Protein 9QA5 (pdb70)

Secondary structure (DSSP, 8-state):
-B-TT--HHHHHHHHHHH--TTEEEEEE-SSSTTSEEEEEEETTEEEEEEEEE-SS-EESSSS--BSSHHHHHHHHHH-TTS-BBTTS-B----EE---/-----B--

B-factor: mean 36.2, std 10.75, range [17.27, 81.49]

GO terms:
  GO:0005515 protein binding (F, IPI)
  GO:0060090 molecular adaptor activity (F, IDA)
  GO:0004726 non-membrane spanning protein tyrosine phosphatase activity (F, IDA)
  GO:0005925 focal adhesion (C, IDA)
  GO:0042130 negative regulation of T cell proliferation (P, IDA)
  GO:0019221 cytokine-mediated signaling pathway (P, IDA)
  GO:0032480 negative regulation of type I interferon production (P, IDA)
  GO:1902564 negative regulation of neutrophil activation (P, IDA)
  GO:0005737 cytoplasm (C, IC)
  GO:0004725 protein tyrosine phosphatase activity (F, IDA)
  GO:0004725 protein tyrosine phosphatase activity (F, IMP)
  GO:0042311 vasodilation (P, IMP)
  GO:0051897 positive regulation of phosphatidylinositol 3-kinase/protein kinase B signal transduction (P, IMP)
  GO:1902533 positive regulation of intracellular signal transduction (P, IMP)
  GO:0071260 cellular response to mechanical stimulus (P, IMP)
  GO:0050839 cell adhesion molecule binding (F, IPI)
  GO:0045296 cadherin binding (F, IPI)
  GO:1990782 protein tyrosine kinase binding (F, IPI)
  GO:0005634 nucleus (C, IDA)
  GO:0005737 cytoplasm (C, IDA)

Radius of gyration: 12.55 Å; Cα contacts (8 Å, |Δi|>4): 219; chains: 2; bounding box: 30×30×29 Å

Sequence (107 aa):
WFHPNITGVEAENLLLTRRGVDGSFLARPSKSNPGDFTLSVRRNGAVTHIKIQNTGDYYDLYGGEKFATLAELVQYYMEHHGQLKEKNGDVIELKYPLNCQVELDLDL

Solvent-accessible surface area: 5883 Å² total

InterPro domains:
  IPR000242 Tyrosine-specific protein phosphatase, PTPase domain [PF00102] (273-519)
  IPR000242 Tyrosine-specific protein phosphatase, PTPase domain [PR00700] (303-310)
  IPR000242 Tyrosine-specific protein phosphatase, PTPase domain [PR00700] (327-347)
  IPR000242 Tyrosine-specific protein phosphatase, PTPase domain [PR00700] (413-430)
  IPR000242 Tyrosine-specific protein phosphatase, PTPase domain [PR00700] (454-472)
  IPR000242 Tyrosine-specific protein phosphatase, PTPase domain [PR00700] (488-503)
  IPR000242 Tyrosine-specific protein phosphatase, PTPase domain [PR00700] (504-514)
  IPR000242 Tyrosine-specific protein phosphatase, PTPase domain [PS50055] (247-521)
  IPR000242 Tyrosine-specific protein phosphatase, PTPase domain [SM00194] (246-523)
  IPR000387 Tyrosine-specific protein phosphatases domain [PS50056] (436-512)
  IPR000980 SH2 domain [PF00017] (6-81)
  IPR000980 SH2 domain [PF00017] (112-197)
  IPR000980 SH2 domain [PS50001] (6-102)
  IPR000980 SH2 domain [PS50001] (112-216)
  IPR000980 SH2 domain [SM00252] (4-87)
  IPR000980 SH2 domain [SM00252] (110-203)
  IPR003595 Protein-tyrosine phosphatase, catalytic [SM00404] (414-520)
  IPR012152 Protein-tyrosine phosphatase, non-receptor type-6, -11 [PIRSF000929] (1-593)
  IPR016130 Protein-tyrosine phosphatase, active site [PS00383] (457-467)
  IPR029021 Protein-tyrosine phosphatase-like [G3DSA:3.90.190.10] (218-525)

Structure (mmCIF, N/CA/C/O backbone):
data_9QA5
#
_entry.id   9QA5
#
_cell.length_a   60.780
_cell.length_b   60.780
_cell.length_c   69.847
_cell.angle_alpha   90.000
_cell.angle_beta   90.000
_cell.angle_gamma   90.000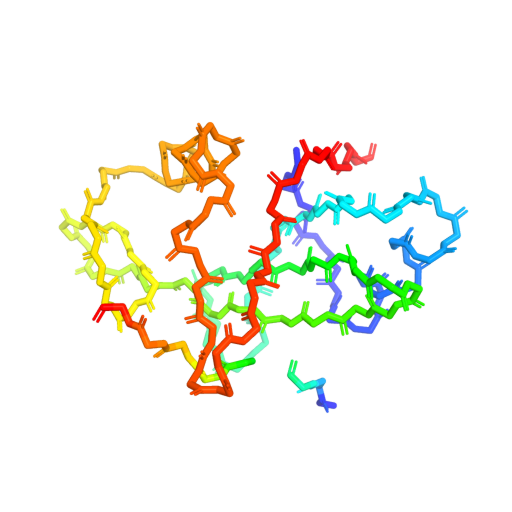
#
_symmetry.space_group_name_H-M   'P 43 21 2'
#
loop_
_entity.id
_entity.type
_entity.pdbx_description
1 polymer 'Isoform 3 of Tyrosine-protein phosphatase non-receptor type 11'
2 polymer 'GRB2-associated-binding protein 1'
3 water water
#
loop_
_atom_site.group_PDB
_atom_site.id
_atom_site.type_symbol
_atom_site.label_atom_id
_atom_site.label_alt_id
_atom_site.label_comp_id
_atom_site.label_asym_id
_atom_site.label_entity_id
_atom_site.label_seq_id
_atom_site.pdbx_PDB_ins_code
_atom_site.Cartn_x
_atom_site.Cartn_y
_atom_site.Cartn_z
_atom_site.occupancy
_atom_site.B_iso_or_equiv
_atom_site.auth_seq_id
_atom_site.auth_comp_id
_atom_site.auth_asym_id
_atom_site.auth_atom_id
_atom_site.pdbx_PDB_model_num
ATOM 1 N N . TRP A 1 6 ? -7.48400 27.04688 -7.42517 1.000 32.09924 6 TRP A N 1
ATOM 2 C CA . TRP A 1 6 ? -8.16644 26.42051 -6.29023 1.000 27.97911 6 TRP A CA 1
ATOM 3 C C . TRP A 1 6 ? -7.32148 25.36323 -5.56178 1.000 29.93920 6 TRP A C 1
ATOM 4 O O . TRP A 1 6 ? -7.75128 24.81700 -4.53542 1.000 25.07482 6 TRP A O 1
ATOM 15 N N . PHE A 1 7 ? -6.12712 25.05271 -6.06831 1.000 26.55190 7 PHE A N 1
ATOM 16 C CA . PHE A 1 7 ? -5.27740 24.07508 -5.40149 1.000 29.98935 7 PHE A CA 1
ATOM 17 C C . PHE A 1 7 ? -4.30490 24.78296 -4.46243 1.000 27.68045 7 PHE A C 1
ATOM 18 O O . PHE A 1 7 ? -3.58409 25.68562 -4.87927 1.000 30.75998 7 PHE A O 1
ATOM 26 N N . HIS A 1 8 ? -4.29251 24.37174 -3.19529 1.000 27.40527 8 HIS A N 1
ATOM 27 C CA . HIS A 1 8 ? -3.44527 24.96271 -2.15974 1.000 27.96217 8 HIS A CA 1
ATOM 28 C C . HIS A 1 8 ? -2.44056 23.91072 -1.70305 1.000 30.86501 8 HIS A C 1
ATOM 29 O O . HIS A 1 8 ? -2.74423 23.09854 -0.81818 1.000 32.69603 8 HIS A O 1
ATOM 36 N N . PRO A 1 9 ? -1.22677 23.89508 -2.25861 1.000 33.03980 9 PRO A N 1
ATOM 37 C CA . PRO A 1 9 ? -0.35165 22.72877 -2.05252 1.000 33.54483 9 PRO A CA 1
ATOM 38 C C . PRO A 1 9 ? 0.15437 22.55469 -0.63262 1.000 41.25780 9 PRO A C 1
ATOM 39 O O . PRO A 1 9 ? 0.58920 21.44806 -0.29222 1.000 41.99801 9 PRO A O 1
ATOM 43 N N . ASN A 1 10 ? 0.12351 23.57817 0.21636 1.000 41.00368 10 ASN A N 1
ATOM 44 C CA . ASN A 1 10 ? 0.91806 23.48989 1.43920 1.000 43.44397 10 ASN A CA 1
ATOM 45 C C . ASN A 1 10 ? 0.09717 23.72292 2.69908 1.000 35.53541 10 ASN A C 1
ATOM 46 O O . ASN A 1 10 ? 0.60057 24.28282 3.67190 1.000 43.95283 10 ASN A O 1
ATOM 51 N N . ILE A 1 11 ? -1.16131 23.27691 2.74151 1.000 39.32953 11 ILE A N 1
ATOM 52 C CA . ILE A 1 11 ? -2.02079 23.57392 3.88279 1.000 32.73647 11 ILE A CA 1
ATOM 53 C C . ILE A 1 11 ? -2.66748 22.30273 4.41213 1.000 35.50723 11 ILE A C 1
ATOM 54 O O . ILE A 1 11 ? -2.86709 21.32306 3.68566 1.000 34.71687 11 ILE A O 1
ATOM 59 N N . THR A 1 12 ? -3.03852 22.34717 5.68872 1.000 31.24163 12 THR A N 1
ATOM 60 C CA . THR A 1 12 ? -3.68326 21.23263 6.36298 1.000 33.16800 12 THR A CA 1
ATOM 61 C C . THR A 1 12 ? -5.19900 21.41163 6.32477 1.000 36.61645 12 THR A C 1
ATOM 62 O O . THR A 1 12 ? -5.71657 22.43951 5.87372 1.000 31.48921 12 THR A O 1
ATOM 66 N N . GLY A 1 13 ? -5.92296 20.41189 6.84184 1.000 30.28825 13 GLY A N 1
ATOM 67 C CA . GLY A 1 13 ? -7.37300 20.50846 6.86923 1.000 32.54318 13 GLY A CA 1
ATOM 68 C C . GLY A 1 13 ? -7.86075 21.66812 7.71798 1.000 38.96334 13 GLY A C 1
ATOM 69 O O . GLY A 1 13 ? -8.79802 22.38257 7.34151 1.000 28.31764 13 GLY A O 1
ATOM 70 N N . VAL A 1 14 ? -7.21934 21.88389 8.86650 1.000 30.86860 14 VAL A N 1
ATOM 71 C CA . VAL A 1 14 ? -7.65753 22.95299 9.75143 1.000 29.88940 14 VAL A CA 1
ATOM 72 C C . VAL A 1 14 ? -7.32291 24.30277 9.14494 1.000 32.19125 14 VAL A C 1
ATOM 73 O O . VAL A 1 14 ? -8.14912 25.22022 9.16251 1.000 33.64365 14 VAL A O 1
ATOM 77 N N . GLU A 1 15 ? -6.11867 24.44132 8.57722 1.000 32.22363 15 GLU A N 1
ATOM 78 C CA . GLU A 1 15 ? -5.77197 25.67482 7.87713 1.000 32.59702 15 GLU A CA 1
ATOM 79 C C . GLU 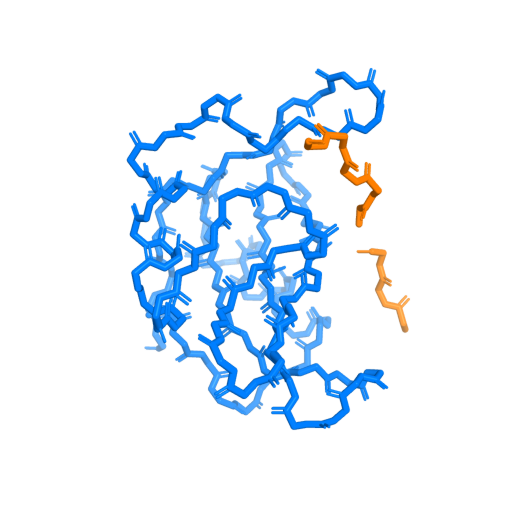A 1 15 ? -6.73844 25.94591 6.73591 1.000 33.73725 15 GLU A C 1
ATOM 80 O O . GLU A 1 15 ? -7.12020 27.09873 6.48918 1.000 34.17212 15 GLU A O 1
ATOM 86 N N . ALA A 1 16 ? -7.12424 24.89796 6.01086 1.000 26.97585 16 ALA A N 1
ATOM 87 C CA . ALA A 1 16 ? -8.12974 25.05877 4.97093 1.000 27.87405 16 ALA A CA 1
ATOM 88 C C . ALA A 1 16 ? -9.42780 25.60054 5.55065 1.000 29.67743 16 ALA A C 1
ATOM 89 O O . ALA A 1 16 ? -10.05512 26.49125 4.96808 1.000 24.49662 16 ALA A O 1
ATOM 91 N N . GLU A 1 17 ? -9.84215 25.08496 6.70771 1.000 28.07076 17 GLU A N 1
ATOM 92 C CA . GLU A 1 17 ? -11.06887 25.56568 7.32396 1.000 28.07313 17 GLU A CA 1
ATOM 93 C C . GLU A 1 17 ? -10.98217 27.05627 7.60525 1.000 26.51534 17 GLU A C 1
ATOM 94 O O . GLU A 1 17 ? -11.87111 27.82577 7.22823 1.000 28.65075 17 GLU A O 1
ATOM 100 N N . ASN A 1 18 ? -9.89568 27.48527 8.23662 1.000 27.29638 18 ASN A N 1
ATOM 101 C CA . ASN A 1 18 ? -9.78692 28.87979 8.63633 1.000 28.25500 18 ASN A CA 1
ATOM 102 C C . ASN A 1 18 ? -9.65416 29.78998 7.42673 1.000 29.51206 18 ASN A C 1
ATOM 103 O O . ASN A 1 18 ? -10.19710 30.90684 7.41293 1.000 28.19300 18 ASN A O 1
ATOM 108 N N . LEU A 1 19 ? -8.95527 29.31712 6.39451 1.000 23.70551 19 LEU A N 1
ATOM 109 C CA . LEU A 1 19 ? -8.89571 30.04090 5.13297 1.000 28.37278 19 LEU A CA 1
ATOM 110 C C . LEU A 1 19 ? -10.29002 30.24016 4.54887 1.000 27.67417 19 LEU A C 1
ATOM 111 O O . LEU A 1 19 ? -10.65115 31.34112 4.12724 1.000 24.84657 19 LEU A O 1
ATOM 116 N N . LEU A 1 20 ? -11.08381 29.17786 4.49771 1.000 26.45147 20 LEU A N 1
ATOM 117 C CA . LEU A 1 20 ? -12.41393 29.31498 3.92565 1.000 23.33762 20 LEU A CA 1
ATOM 118 C C . LEU A 1 20 ? -13.31278 30.18909 4.78875 1.000 28.02740 20 LEU A C 1
ATOM 119 O O . LEU A 1 20 ? -14.21081 30.85728 4.26620 1.000 25.51191 20 LEU A O 1
ATOM 124 N N . LEU A 1 21 ? -13.09765 30.19461 6.10409 1.000 27.16356 21 LEU A N 1
ATOM 125 C CA . LEU A 1 21 ? -13.98941 30.93578 6.99595 1.000 29.31941 21 LEU A CA 1
ATOM 126 C C . LEU A 1 21 ? -13.65236 32.41492 7.07571 1.000 24.06819 21 LEU A C 1
ATOM 127 O O . LEU A 1 21 ? -14.51341 33.20893 7.45282 1.000 24.37648 21 LEU A O 1
ATOM 132 N N . THR A 1 22 ? -12.42431 32.80346 6.74246 1.000 26.08066 22 THR A N 1
ATOM 133 C CA . THR A 1 22 ? -12.01892 34.19318 6.82922 1.000 26.47966 22 THR A CA 1
ATOM 134 C C . THR A 1 22 ? -11.79484 34.84891 5.48299 1.000 26.66523 22 THR A C 1
ATOM 135 O O . THR A 1 22 ? -11.71142 36.07295 5.42804 1.000 25.67173 22 THR A O 1
ATOM 139 N N . ARG A 1 23 ? -11.65821 34.07983 4.41043 1.000 25.53853 23 ARG A N 1
ATOM 140 C CA A ARG A 1 23 ? -11.46128 34.65042 3.08915 0.500 27.46601 23 ARG A CA 1
ATOM 141 C CA B ARG A 1 23 ? -11.47045 34.66101 3.09460 0.500 27.97163 23 ARG A CA 1
ATOM 142 C C . ARG A 1 23 ? -12.46763 34.14492 2.07387 1.000 30.88961 23 ARG A C 1
ATOM 143 O O . ARG A 1 23 ? -12.45577 34.61556 0.94017 1.000 24.36635 23 ARG A O 1
ATOM 158 N N . GLY A 1 24 ? -13.33821 33.21019 2.44911 1.000 28.73795 24 GLY A N 1
ATOM 159 C CA . GLY A 1 24 ? -14.33525 32.68340 1.55381 1.000 23.60557 24 GLY A CA 1
ATOM 160 C C . GLY A 1 24 ? -15.74361 33.06746 1.96544 1.000 28.39169 24 GLY A C 1
ATOM 161 O O . GLY A 1 24 ? -15.98265 33.81035 2.91788 1.000 24.89645 24 GLY A O 1
ATOM 162 N N . VAL A 1 25 ? -16.68788 32.54291 1.19155 1.000 26.89176 25 VAL A N 1
ATOM 163 C CA . VAL A 1 25 ? -18.10859 32.68407 1.43919 1.000 24.22008 25 VAL A CA 1
ATOM 164 C C . VAL A 1 25 ? -18.73217 31.29359 1.40882 1.000 28.83925 25 VAL A C 1
ATOM 165 O O . VAL A 1 25 ? -18.06531 30.29932 1.12425 1.000 21.35324 25 VAL A O 1
ATOM 169 N N . ASP A 1 26 ? -20.02768 31.22691 1.69921 1.000 22.12150 26 ASP A N 1
ATOM 170 C CA . ASP A 1 26 ? -20.70788 29.95063 1.58096 1.000 24.81683 26 ASP A CA 1
ATOM 171 C C . ASP A 1 26 ? -20.69831 29.51877 0.12361 1.000 25.47340 26 ASP A C 1
ATOM 172 O O . ASP A 1 26 ? -21.08097 30.28356 -0.76158 1.000 24.28038 26 ASP A O 1
ATOM 177 N N . GLY A 1 27 ? -20.23141 28.29582 -0.12493 1.000 27.56545 27 GLY A N 1
ATOM 178 C CA . GLY A 1 27 ? -20.03650 27.80752 -1.47038 1.000 25.00219 27 GLY A CA 1
ATOM 179 C C . GLY A 1 27 ? -18.59743 27.83947 -1.92822 1.000 27.91460 27 GLY A C 1
ATOM 180 O O . GLY A 1 27 ? -18.29338 27.26175 -2.97896 1.000 23.98461 27 GLY A O 1
ATOM 181 N N . SER A 1 28 ? -17.71429 28.50754 -1.17740 1.000 23.34781 28 SER A N 1
ATOM 182 C CA . SER A 1 28 ? -16.27926 28.49505 -1.46837 1.000 25.14807 28 SER A CA 1
ATOM 183 C C . SER A 1 28 ? -15.68367 27.11128 -1.22812 1.000 26.22789 28 SER A C 1
ATOM 184 O O . SER A 1 28 ? -16.08417 26.38679 -0.31025 1.000 21.18085 28 SER A O 1
ATOM 187 N N . PHE A 1 29 ? -14.68866 26.75335 -2.04177 1.000 22.63693 29 PHE A N 1
ATOM 188 C CA . PHE A 1 29 ? -14.01856 25.47874 -1.82329 1.000 26.18171 29 PHE A CA 1
ATOM 189 C C . PHE A 1 29 ? -12.57448 25.60365 -2.26638 1.000 28.14982 29 PHE A C 1
ATOM 190 O O . PHE A 1 29 ? -12.19465 26.54573 -2.97454 1.000 24.97853 29 PHE A O 1
ATOM 198 N N . LEU A 1 30 ? -11.77111 24.64266 -1.82420 1.000 19.32630 30 LEU A N 1
ATOM 199 C CA . LEU A 1 30 ? -10.41099 24.47965 -2.30431 1.000 18.75377 30 LEU A CA 1
ATOM 200 C C . LEU A 1 30 ? -10.09464 22.99236 -2.34492 1.000 28.56646 30 LEU A C 1
ATOM 201 O O . LEU A 1 30 ? -10.82867 22.16783 -1.79294 1.000 20.74561 30 LEU A O 1
ATOM 206 N N . ALA A 1 31 ? -8.97831 22.65957 -2.99803 1.000 25.51433 31 ALA A N 1
ATOM 207 C CA . ALA A 1 31 ? -8.41016 21.32268 -2.96383 1.000 25.23322 31 ALA A CA 1
ATOM 208 C C . ALA A 1 31 ? -7.02533 21.39304 -2.34517 1.000 32.09065 31 ALA A C 1
ATOM 209 O O . ALA A 1 31 ? -6.32229 22.39877 -2.47829 1.000 28.36356 31 ALA A O 1
ATOM 211 N N . ARG A 1 32 ? -6.64551 20.32375 -1.65213 1.000 29.16021 32 ARG A N 1
ATOM 212 C CA . ARG A 1 32 ? -5.39707 20.28636 -0.90771 1.000 32.12930 32 ARG A CA 1
ATOM 213 C C . ARG A 1 32 ? -4.94559 18.83510 -0.80642 1.000 31.67377 32 ARG A C 1
ATOM 214 O O . ARG A 1 32 ? -5.74000 17.91984 -1.05067 1.000 33.60083 32 ARG A O 1
ATOM 222 N N . PRO A 1 33 ? -3.67786 18.58475 -0.47428 1.000 31.03766 33 PRO A N 1
ATOM 223 C CA . PRO A 1 33 ? -3.22971 17.20174 -0.27813 1.000 37.03641 33 PRO A CA 1
ATOM 224 C C . PRO A 1 33 ? -3.81120 16.59387 0.98390 1.000 36.65066 33 PRO A C 1
ATOM 225 O O . PRO A 1 33 ? -4.09438 17.28579 1.96516 1.000 35.91125 33 PRO A O 1
ATOM 229 N N . SER A 1 34 ? -3.97004 15.27127 0.94873 1.000 37.50873 34 SER A N 1
ATOM 230 C CA . SER A 1 34 ? -4.59166 14.53499 2.04288 1.000 36.77021 34 SER A CA 1
ATOM 231 C C . SER A 1 34 ? -3.58188 14.19274 3.13205 1.000 37.10024 34 SER A C 1
ATOM 232 O O . SER A 1 34 ? -2.52072 13.63019 2.85079 1.000 37.96971 34 SER A O 1
ATOM 235 N N . LYS A 1 35 ? -3.93105 14.50528 4.38166 1.000 41.56839 35 LYS A N 1
ATOM 236 C CA . LYS A 1 35 ? -3.12320 14.05683 5.51252 1.000 43.15275 35 LYS A CA 1
ATOM 237 C C . LYS A 1 35 ? -3.18866 12.54307 5.65666 1.000 48.59822 35 LYS A C 1
ATOM 238 O O . LYS A 1 35 ? -2.15357 11.86896 5.71558 1.000 47.82600 35 LYS A O 1
ATOM 244 N N . SER A 1 36 ? -4.40551 11.98891 5.68982 1.000 47.93339 36 SER A N 1
ATOM 245 C CA . SER A 1 36 ? -4.57539 10.55971 5.91313 1.000 40.24377 36 SER A CA 1
ATOM 246 C C . SER A 1 36 ? -4.16908 9.71614 4.70864 1.000 50.00856 36 SER A C 1
ATOM 247 O O . SER A 1 36 ? -3.66396 8.60292 4.88909 1.000 52.66472 36 SER A O 1
ATOM 250 N N . ASN A 1 37 ? -4.40199 10.18583 3.48259 1.000 47.50395 37 ASN A N 1
ATOM 251 C CA . ASN A 1 37 ? -3.91818 9.42263 2.33439 1.000 49.40375 37 ASN A CA 1
ATOM 252 C C . ASN A 1 37 ? -2.81082 10.19337 1.63011 1.000 51.21763 37 ASN A C 1
ATOM 253 O O . ASN A 1 37 ? -3.05261 10.77855 0.56327 1.000 49.42117 37 ASN A O 1
ATOM 258 N N . PRO A 1 38 ? -1.59360 10.21590 2.18282 1.000 52.60935 38 PRO A N 1
ATOM 259 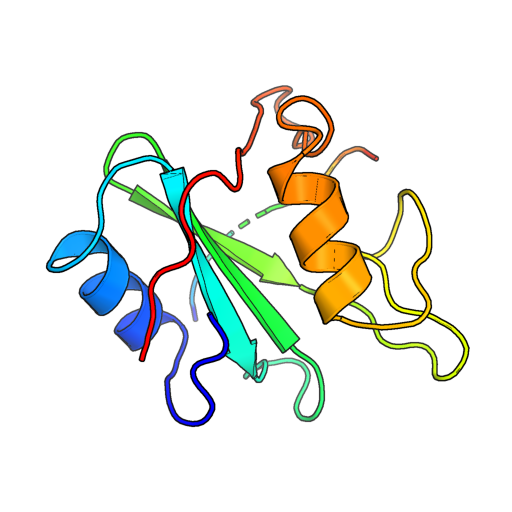C CA . PRO A 1 38 ? -0.53516 11.04556 1.59235 1.000 51.25578 38 PRO A CA 1
ATOM 260 C C . PRO A 1 38 ? -0.34858 10.72001 0.12057 1.000 56.24887 38 PRO A C 1
ATOM 261 O O . PRO A 1 38 ? -0.36582 9.55631 -0.28879 1.000 50.94430 38 PRO A O 1
ATOM 265 N N . GLY A 1 39 ? -0.20519 11.76908 -0.67955 1.000 54.14402 39 GLY A N 1
ATOM 266 C CA . GLY A 1 39 ? -0.11347 11.63650 -2.10397 1.000 46.83215 39 GLY A CA 1
ATOM 267 C C . GLY A 1 39 ? -1.41610 11.87008 -2.82200 1.000 43.90109 39 GLY A C 1
ATOM 268 O O . GLY A 1 39 ? -1.39375 12.19589 -4.01209 1.000 46.61502 39 GLY A O 1
ATOM 269 N N . ASP A 1 40 ? -2.54244 11.72444 -2.12516 1.000 40.95400 40 ASP A N 1
ATOM 270 C CA . ASP A 1 40 ? -3.86233 12.01610 -2.65986 1.000 39.13045 40 ASP A CA 1
ATOM 271 C C . ASP A 1 40 ? -4.32511 13.41064 -2.23580 1.000 36.00125 40 ASP A C 1
ATOM 272 O O . ASP A 1 40 ? -3.64547 14.13013 -1.49749 1.000 38.67296 40 ASP A O 1
ATOM 277 N N . PHE A 1 41 ? -5.52330 13.77282 -2.68837 1.000 33.80442 41 PHE A N 1
ATOM 278 C CA . PHE A 1 41 ? -6.06725 15.11007 -2.52795 1.000 35.41527 41 PHE A CA 1
ATOM 279 C C . PHE A 1 41 ? -7.42581 15.08481 -1.84094 1.000 33.81904 41 PHE A C 1
ATOM 280 O O . PHE A 1 41 ? -8.09957 14.05326 -1.76036 1.000 26.72917 41 PHE A O 1
ATOM 288 N N . THR A 1 42 ? -7.81636 16.25475 -1.33979 1.000 28.54210 42 THR A N 1
ATOM 289 C CA . THR A 1 42 ? -9.04421 16.40621 -0.58285 1.000 29.15511 42 THR A CA 1
ATOM 290 C C . THR A 1 42 ? -9.66148 17.74820 -0.91377 1.000 30.94900 42 THR A C 1
ATOM 291 O O . THR A 1 42 ? -8.94692 18.74381 -1.03792 1.000 26.36306 42 THR A O 1
ATOM 295 N N . LEU A 1 43 ? -10.98497 17.75503 -1.06801 1.000 28.91019 43 LEU A N 1
ATOM 296 C CA . LEU A 1 43 ? -11.76874 18.97177 -1.21397 1.000 31.28258 43 LEU A CA 1
ATOM 297 C C . LEU A 1 43 ? -12.21321 19.46480 0.15574 1.000 32.47600 43 LEU A C 1
ATOM 298 O O . LEU A 1 43 ? -12.74589 18.68864 0.95332 1.000 29.30475 43 LEU A O 1
ATOM 303 N N . SER A 1 44 ? -11.99305 20.74607 0.42888 1.000 28.39007 44 SER A N 1
ATOM 304 C CA . SER A 1 44 ? -12.59469 21.40529 1.57963 1.000 28.49923 44 SER A CA 1
ATOM 305 C C . SER A 1 44 ? -13.62448 22.40572 1.07828 1.000 25.95063 44 SER A C 1
ATOM 306 O O . SER A 1 44 ? -13.31276 23.24719 0.22817 1.000 26.25605 44 SER A O 1
ATOM 309 N N . VAL A 1 45 ? -14.84225 22.30937 1.60026 1.000 24.51262 45 VAL A N 1
ATOM 310 C CA . VAL A 1 45 ? -16.00318 23.01513 1.07150 1.000 24.53956 45 VAL A CA 1
ATOM 311 C C . VAL A 1 45 ? -16.73061 23.71284 2.21337 1.000 30.08501 45 VAL A C 1
ATOM 312 O O . VAL A 1 45 ? -17.05757 23.07848 3.22139 1.000 22.66302 45 VAL A O 1
ATOM 316 N N . ARG A 1 46 ? -17.03360 24.99574 2.03857 1.000 21.77247 46 ARG A N 1
ATOM 317 C CA . ARG A 1 46 ? -17.77289 25.74594 3.04698 1.000 25.67150 46 ARG A CA 1
ATOM 318 C C . ARG A 1 46 ? -19.25613 25.78610 2.70207 1.000 22.98173 46 ARG A C 1
ATOM 319 O O . ARG A 1 46 ? -19.63667 26.14360 1.57833 1.000 25.83751 46 ARG A O 1
ATOM 327 N N . ARG A 1 47 ? -20.09846 25.41380 3.66749 1.000 26.98401 47 ARG A N 1
ATOM 328 C CA . ARG A 1 47 ? -21.53105 25.60621 3.49321 1.000 26.21231 47 ARG A CA 1
ATOM 329 C C . ARG A 1 47 ? -22.17196 25.89500 4.84511 1.000 32.44112 47 ARG A C 1
ATOM 330 O O . ARG A 1 47 ? -21.76932 25.33591 5.87277 1.000 30.00736 47 ARG A O 1
ATOM 338 N N . ASN A 1 48 ? -23.17025 26.77371 4.82376 1.000 33.50765 48 ASN A N 1
ATOM 339 C CA . ASN A 1 48 ? -23.85776 27.24280 6.02655 1.000 34.79563 48 ASN A CA 1
ATOM 340 C C . ASN A 1 48 ? -22.86335 27.59448 7.12351 1.000 34.64451 48 ASN A C 1
ATOM 341 O O . ASN A 1 48 ? -22.97086 27.13804 8.25806 1.000 32.67062 48 ASN A O 1
ATOM 346 N N . GLY A 1 49 ? -21.85315 28.37581 6.75524 1.000 29.47171 49 GLY A N 1
ATOM 347 C CA . GLY A 1 49 ? -20.91290 28.89030 7.72101 1.000 29.80804 49 GLY A CA 1
ATOM 348 C C . GLY A 1 49 ? -19.95981 27.87971 8.29845 1.000 30.19885 49 GLY A C 1
ATOM 349 O O . GLY A 1 49 ? -19.16889 28.23844 9.17825 1.000 27.83770 49 GLY A O 1
ATOM 350 N N . ALA A 1 50 ? -19.98884 26.63504 7.83100 1.000 31.91595 50 ALA A N 1
ATOM 351 C CA . ALA A 1 50 ? -19.08682 25.61133 8.32481 1.000 30.32395 50 ALA A CA 1
ATOM 352 C C . ALA A 1 50 ? -18.37579 24.94417 7.14988 1.000 29.00009 50 ALA A C 1
ATOM 353 O O . ALA A 1 50 ? -18.74868 25.11785 5.98492 1.000 32.43756 50 ALA A O 1
ATOM 355 N N . VAL A 1 51 ? -17.34435 24.16561 7.46487 1.000 26.22307 51 VAL A N 1
ATOM 356 C CA . VAL A 1 51 ? -16.46799 23.56486 6.46389 1.000 29.91680 51 VAL A CA 1
ATOM 357 C C . VAL A 1 51 ? -16.47811 22.04583 6.62960 1.000 32.93326 51 VAL A C 1
ATOM 358 O O . VAL A 1 51 ? -16.27867 21.53680 7.73876 1.000 34.32380 51 VAL A O 1
ATOM 362 N N . THR A 1 52 ? -16.72001 21.32783 5.53095 1.000 33.58439 52 THR A N 1
ATOM 363 C CA . THR A 1 52 ? -16.59213 19.87461 5.46433 1.000 36.59267 52 THR A CA 1
ATOM 364 C C . THR A 1 52 ? -15.47921 19.48554 4.49403 1.000 39.31176 52 THR A C 1
ATOM 365 O O . THR A 1 52 ? -14.93952 20.32403 3.75975 1.000 34.35535 52 THR A O 1
ATOM 369 N N . HIS A 1 53 ? -15.13881 18.19212 4.49038 1.000 31.19599 53 HIS A N 1
ATOM 370 C CA . HIS A 1 53 ? -14.00377 17.71035 3.71326 1.000 29.06846 53 HIS A CA 1
ATOM 371 C C . HIS A 1 53 ? -14.38998 16.43203 2.98767 1.000 31.23103 53 HIS A C 1
ATOM 372 O O . HIS A 1 53 ? -15.22459 15.66560 3.46650 1.000 36.80724 53 HIS A O 1
ATOM 379 N N . ILE A 1 54 ? -13.79403 16.21404 1.81045 1.000 35.01232 54 ILE A N 1
ATOM 380 C CA . ILE A 1 54 ? -14.19426 15.11749 0.92287 1.000 30.01923 54 ILE A CA 1
ATOM 381 C C . ILE A 1 54 ? -12.95514 14.53495 0.25540 1.000 34.79099 54 ILE A C 1
ATOM 382 O O . ILE A 1 54 ? -12.27475 15.23400 -0.50350 1.000 29.58182 54 ILE A O 1
ATOM 387 N N . LYS A 1 55 ? -12.68838 13.24964 0.49794 1.000 26.42032 55 LYS A N 1
ATOM 388 C CA . LYS A 1 55 ? -11.52593 12.58429 -0.07617 1.000 34.39038 55 LYS A CA 1
ATOM 389 C C . LYS A 1 55 ? -11.69502 12.36304 -1.57754 1.000 28.51686 55 LYS A C 1
ATOM 390 O O . LYS A 1 55 ? -12.77195 12.00729 -2.05465 1.000 27.24422 55 LYS A O 1
ATOM 396 N N . ILE A 1 56 ? -10.62072 12.57830 -2.32796 1.000 28.80526 56 ILE A N 1
ATOM 397 C CA . ILE A 1 56 ? -10.60306 12.33342 -3.76377 1.000 25.43449 56 ILE A CA 1
ATOM 398 C C . ILE A 1 56 ? -9.72598 11.11727 -4.00121 1.000 28.82741 56 ILE A C 1
ATOM 399 O O . ILE A 1 56 ? -8.61014 11.04886 -3.47779 1.000 28.45593 56 ILE A O 1
ATOM 404 N N . GLN A 1 57 ? -10.23840 10.15106 -4.75581 1.000 29.22064 57 GLN A N 1
ATOM 405 C CA . GLN A 1 57 ? -9.51390 8.92176 -5.05595 1.000 29.20157 57 GLN A CA 1
ATOM 406 C C . GLN A 1 57 ? -8.79181 9.04747 -6.39113 1.000 30.11795 57 GLN A C 1
ATOM 407 O O . GLN A 1 57 ? -9.38208 9.47364 -7.39015 1.000 28.17285 57 GLN A O 1
ATOM 413 N N . ASN A 1 58 ? -7.52317 8.66051 -6.40012 1.000 28.71241 58 ASN A N 1
ATOM 414 C CA . ASN A 1 58 ? -6.71675 8.58181 -7.61092 1.000 39.39104 58 ASN A CA 1
ATOM 415 C C . ASN A 1 58 ? -6.28953 7.12795 -7.74992 1.000 34.16754 58 ASN A C 1
ATOM 416 O O . ASN A 1 58 ? -5.45343 6.64787 -6.98187 1.000 32.37708 58 ASN A O 1
ATOM 421 N N . THR A 1 59 ? -6.90235 6.42118 -8.69230 1.000 34.49127 59 THR A N 1
ATOM 422 C CA . THR A 1 59 ? -6.57748 5.03032 -8.97074 1.000 36.65505 59 THR A CA 1
ATOM 423 C C . THR A 1 59 ? -5.43022 4.85728 -9.96286 1.000 35.80850 59 THR A C 1
ATOM 424 O O . THR A 1 59 ? -5.05965 3.72022 -10.26109 1.000 31.93364 59 THR A O 1
ATOM 428 N N . GLY A 1 60 ? -4.89593 5.93667 -10.52414 1.000 31.75785 60 GLY A N 1
ATOM 429 C CA . GLY A 1 60 ? -3.96322 5.83403 -11.62552 1.000 36.92855 60 GLY A CA 1
ATOM 430 C C . GLY A 1 60 ? -4.60784 5.77074 -12.99515 1.000 40.09767 60 GLY A C 1
ATOM 431 O O . GLY A 1 60 ? -3.93813 6.06104 -14.00111 1.000 38.63113 60 GLY A O 1
ATOM 432 N N . ASP A 1 61 ? -5.88763 5.40527 -13.06558 1.000 35.33657 61 ASP A N 1
ATOM 433 C CA . ASP A 1 61 ? -6.63757 5.41732 -14.31464 1.000 33.80615 61 ASP A CA 1
ATOM 434 C C . ASP A 1 61 ? -7.71100 6.49839 -14.35962 1.000 39.91969 61 ASP A C 1
ATOM 435 O O . ASP A 1 61 ? -8.28506 6.74491 -15.43414 1.000 34.28118 61 ASP A O 1
ATOM 440 N N . TYR A 1 62 ? -7.99949 7.14252 -13.23209 1.000 31.50507 62 TYR A N 1
ATOM 441 C CA . TYR A 1 62 ? -9.02472 8.17143 -13.18284 1.000 33.28951 62 TYR A CA 1
ATOM 442 C C . TYR A 1 62 ? -9.03933 8.74222 -11.77205 1.000 29.55397 62 TYR A C 1
ATOM 443 O O . TYR A 1 62 ? -8.44440 8.18151 -10.84658 1.000 25.94347 62 TYR A O 1
ATOM 452 N N . TYR A 1 63 ? -9.75232 9.85612 -11.61677 1.000 30.14227 63 TYR A N 1
ATOM 453 C CA . TYR A 1 63 ? -10.05058 10.42203 -10.30690 1.000 32.77134 63 TYR A CA 1
ATOM 454 C C . TYR A 1 63 ? -11.54762 10.31015 -10.04159 1.000 28.15374 63 TYR A C 1
ATOM 455 O O . TYR A 1 63 ? -12.36300 10.42770 -10.95590 1.000 24.07576 63 TYR A O 1
ATOM 464 N N . ASP A 1 64 ? -11.91508 10.09694 -8.78512 1.000 26.91489 64 ASP A N 1
ATOM 465 C CA . ASP A 1 64 ? -13.32754 10.14957 -8.44129 1.000 28.08701 64 ASP A CA 1
ATOM 466 C C . ASP A 1 64 ? -13.44175 10.41436 -6.95125 1.000 29.95741 64 ASP A C 1
ATOM 467 O O . ASP A 1 64 ? -12.44421 10.59499 -6.25136 1.000 27.73686 64 ASP A O 1
ATOM 472 N N . LEU A 1 65 ? -14.67255 10.43230 -6.46153 1.000 32.14725 65 LEU A N 1
ATOM 473 C CA . LEU A 1 65 ? -14.88173 10.66108 -5.03981 1.000 31.54160 65 LEU A CA 1
ATOM 474 C C . LEU A 1 65 ? -15.22328 9.36517 -4.33554 1.000 32.54455 65 LEU A C 1
ATOM 475 O O . LEU A 1 65 ? -16.10428 9.32799 -3.47492 1.000 32.20829 65 LEU A O 1
ATOM 480 N N . TYR A 1 66 ? -14.51346 8.28736 -4.68306 1.000 34.87151 66 TYR A N 1
ATOM 481 C CA . TYR A 1 66 ? -14.82371 6.94910 -4.18284 1.000 31.91956 66 TYR A CA 1
ATOM 482 C C . TYR A 1 66 ? -16.26730 6.60109 -4.51799 1.000 36.25687 66 TYR A C 1
ATOM 483 O O . TYR A 1 66 ? -17.04626 6.18805 -3.66162 1.000 43.36457 66 TYR A O 1
ATOM 492 N N . GLY A 1 67 ? -16.62247 6.80601 -5.78155 1.000 36.52910 67 GLY A N 1
ATOM 493 C CA . GLY A 1 67 ? -17.97773 6.65013 -6.25266 1.000 33.65305 67 GLY A CA 1
ATOM 494 C C . GLY A 1 67 ? -18.28268 7.75606 -7.23052 1.000 37.41243 67 GLY A C 1
ATOM 495 O O . GLY A 1 67 ? -17.48456 8.68536 -7.37402 1.000 38.58608 67 GLY A O 1
ATOM 496 N N . GLY A 1 68 ? -19.41305 7.66533 -7.91858 1.000 40.76121 68 GLY A N 1
ATOM 497 C CA . GLY A 1 68 ? -19.81001 8.69107 -8.86045 1.000 36.67774 68 GLY A CA 1
ATOM 498 C C . GLY A 1 68 ? -19.04567 8.62230 -10.17156 1.000 38.95538 68 GLY A C 1
ATOM 499 O O . GLY A 1 68 ? -18.33033 7.66473 -10.47693 1.000 38.96485 68 GLY A O 1
ATOM 500 N N . GLU A 1 69 ? -19.22284 9.67392 -10.96411 1.000 34.59796 69 GLU A N 1
ATOM 501 C CA . GLU A 1 69 ? -18.59551 9.74498 -12.27391 1.000 34.03170 69 GLU A CA 1
ATOM 502 C C . GLU A 1 69 ? -17.07439 9.74332 -12.13223 1.000 35.53099 69 GLU A C 1
ATOM 503 O O . GLU A 1 69 ? -16.51840 10.15632 -11.10773 1.000 28.04193 69 GLU A O 1
ATOM 509 N N . LYS A 1 70 ? -16.39448 9.24340 -13.16198 1.000 36.22074 70 LYS A N 1
ATOM 510 C CA . LYS A 1 70 ? -14.94298 9.14984 -13.16249 1.000 31.85278 70 LYS A CA 1
ATOM 511 C C . LYS A 1 70 ? -14.35817 10.21084 -14.08213 1.000 32.67268 70 LYS A C 1
ATOM 512 O O . LYS A 1 70 ? -14.96597 10.57583 -15.09625 1.000 33.55235 70 LYS A O 1
ATOM 518 N N . PHE A 1 71 ? -13.17133 10.71065 -13.71687 1.000 32.57481 71 PHE A N 1
ATOM 519 C CA . PHE A 1 71 ? -12.55990 11.82404 -14.43007 1.000 30.68265 71 PHE A CA 1
ATOM 520 C C . PHE A 1 71 ? -11.10518 11.51327 -14.71802 1.000 26.12857 71 PHE A C 1
ATOM 521 O O . PHE A 1 71 ? -10.43416 10.82228 -13.94783 1.000 29.97870 71 PHE A O 1
ATOM 529 N N . ALA A 1 72 ? -10.61919 12.06901 -15.82564 1.000 25.08014 72 ALA A N 1
ATOM 530 C CA . ALA A 1 72 ? -9.22064 11.87916 -16.18509 1.000 24.35576 72 ALA A CA 1
ATOM 531 C C . ALA A 1 72 ? -8.29186 12.69880 -15.29603 1.000 27.40959 72 ALA A C 1
ATOM 532 O O . ALA A 1 72 ? -7.19147 12.24271 -14.98045 1.000 26.59056 72 ALA A O 1
ATOM 534 N N . THR A 1 73 ? -8.70787 13.90225 -14.87915 1.000 24.05404 73 THR A N 1
ATOM 535 C CA . THR A 1 73 ? -7.84211 14.79209 -14.11523 1.000 26.23725 73 THR A CA 1
ATOM 536 C C . THR A 1 73 ? -8.58917 15.35332 -12.91649 1.000 21.08924 73 THR A C 1
ATOM 537 O O . THR A 1 73 ? -9.82080 15.43364 -12.90469 1.000 24.90267 73 THR A O 1
ATOM 541 N N . LEU A 1 74 ? -7.83095 15.73788 -11.89637 1.000 22.49782 74 LEU A N 1
ATOM 542 C CA . LEU A 1 74 ? -8.45226 16.39399 -10.75544 1.000 17.27167 74 LEU A CA 1
ATOM 543 C C . LEU A 1 74 ? -9.23002 17.62065 -11.21210 1.000 24.52191 74 LEU A C 1
ATOM 544 O O . LEU A 1 74 ? -10.36988 17.83255 -10.78840 1.000 24.61828 74 LEU A O 1
ATOM 549 N N . ALA A 1 75 ? -8.65147 18.40700 -12.13125 1.000 23.10406 75 ALA A N 1
ATOM 550 C CA . ALA A 1 75 ? -9.30154 19.63414 -12.58103 1.000 21.72841 75 ALA A CA 1
ATOM 551 C C . ALA A 1 75 ? -10.63571 19.35007 -13.24610 1.000 24.50598 75 ALA A C 1
ATOM 552 O O . ALA A 1 75 ? -11.60376 20.09880 -13.05451 1.000 21.21236 75 ALA A O 1
ATOM 554 N N . GLU A 1 76 ? -10.70280 18.29277 -14.05704 1.000 24.28726 76 GLU A N 1
ATOM 555 C CA . GLU A 1 76 ? -11.97821 17.92977 -14.66945 1.000 23.79884 76 GLU A CA 1
ATOM 556 C C . GLU A 1 76 ? -13.00417 17.5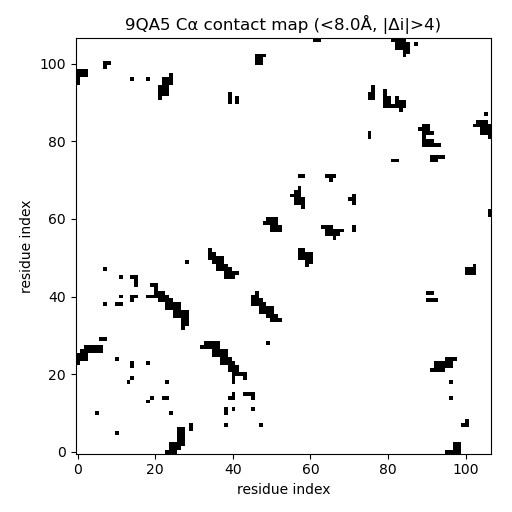6050 -13.60864 1.000 27.24637 76 GLU A C 1
ATOM 557 O O . GLU A 1 76 ? -14.18982 17.89585 -13.73033 1.000 25.91261 76 GLU A O 1
ATOM 563 N N . LEU A 1 77 ? -12.56940 16.83131 -12.58221 1.000 26.06529 77 LEU A N 1
ATOM 564 C CA . LEU A 1 77 ? -13.43525 16.54202 -11.44726 1.000 29.65019 77 LEU A CA 1
ATOM 565 C C . LEU A 1 77 ? -13.96905 17.82807 -10.82976 1.000 24.60328 77 LEU A C 1
ATOM 566 O O . LEU A 1 77 ? -15.18040 18.00530 -10.68475 1.000 25.05695 77 LEU A O 1
ATOM 571 N N . VAL A 1 78 ? -13.06511 18.72173 -10.42005 1.000 29.69011 78 VAL A N 1
ATOM 572 C CA . VAL A 1 78 ? -13.48217 19.96621 -9.77505 1.000 22.83689 78 VAL A CA 1
ATOM 573 C C . VAL A 1 78 ? -14.43114 20.72866 -10.68225 1.000 26.77083 78 VAL A C 1
ATOM 574 O O . VAL A 1 78 ? -15.51044 21.15967 -10.26081 1.000 23.22594 78 VAL A O 1
ATOM 578 N N . GLN A 1 79 ? -14.07091 20.83886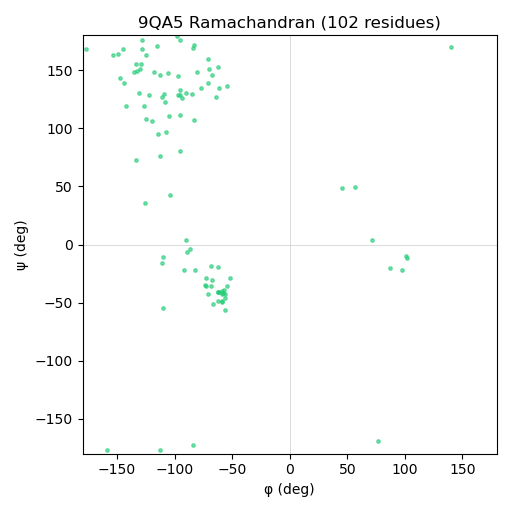 -11.96345 1.000 22.60666 79 GLN A N 1
ATOM 579 C CA . GLN A 1 79 ? -14.91932 21.53367 -12.92265 1.000 24.90688 79 GLN A CA 1
ATOM 580 C C . GLN A 1 79 ? -16.30414 20.91542 -12.98889 1.000 32.33834 79 GLN A C 1
ATOM 581 O O . GLN A 1 79 ? -17.30873 21.63501 -13.05086 1.000 27.53974 79 GLN A O 1
ATOM 587 N N . TYR A 1 80 ? -16.37709 19.57944 -12.97843 1.000 24.45433 80 TYR A N 1
ATOM 588 C CA . TYR A 1 80 ? -17.66292 18.91369 -13.11774 1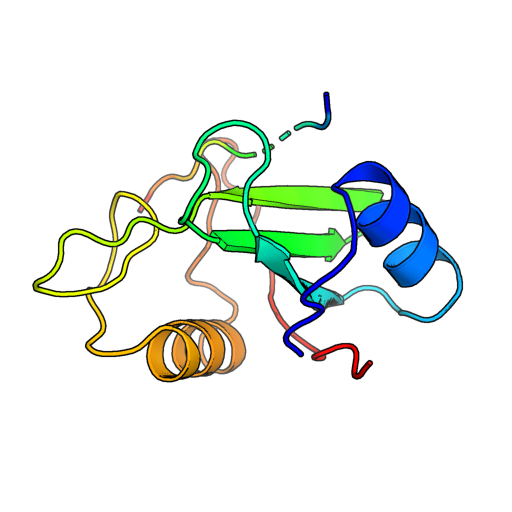.000 27.94447 80 TYR A CA 1
ATOM 589 C C . TYR A 1 80 ? -18.59325 19.25372 -11.96164 1.000 28.16226 80 TYR A C 1
ATOM 590 O O . TYR A 1 80 ? -19.76579 19.56702 -12.17641 1.000 25.35324 80 TYR A O 1
ATOM 599 N N . TYR A 1 81 ? -18.10749 19.14201 -10.72089 1.000 27.16930 81 TYR A N 1
ATOM 600 C CA . TYR A 1 81 ? -18.99897 19.40677 -9.59439 1.000 22.88517 81 TYR A CA 1
ATOM 601 C C . TYR A 1 81 ? -19.29800 20.88771 -9.45323 1.000 27.30274 81 TYR A C 1
ATOM 602 O O . TYR A 1 81 ? -20.38575 21.25387 -8.99688 1.000 33.77325 81 TYR A O 1
ATOM 611 N N . MET A 1 82 ? -18.37654 21.75575 -9.87270 1.000 31.96095 82 MET A N 1
ATOM 612 C CA . MET A 1 82 ? -18.70733 23.17246 -9.95986 1.000 26.78034 82 MET A CA 1
ATOM 613 C C . MET A 1 82 ? -19.91269 23.40499 -10.85407 1.000 28.35791 82 MET A C 1
ATOM 614 O O . MET A 1 82 ? -20.74688 24.26436 -10.56039 1.000 32.79963 82 MET A O 1
ATOM 619 N N . GLU A 1 83 ? -20.01104 22.66778 -11.96207 1.000 28.62045 83 GLU A N 1
ATOM 620 C CA . GLU A 1 83 ? -21.08102 22.86295 -12.93184 1.000 29.88367 83 GLU A CA 1
ATOM 621 C C . GLU A 1 83 ? -22.32245 22.03629 -12.63821 1.000 28.69458 83 GLU A C 1
ATOM 622 O O . GLU A 1 83 ? -23.33783 22.19784 -13.32968 1.000 30.54301 83 GLU A O 1
ATOM 628 N N . HIS A 1 84 ? -22.27241 21.14844 -11.65533 1.000 32.63397 84 HIS A N 1
ATOM 629 C CA . HIS A 1 84 ? -23.37498 20.23068 -11.36414 1.000 35.14703 84 HIS A CA 1
ATOM 630 C C . HIS A 1 84 ? -23.62636 20.25457 -9.85392 1.000 41.16795 84 HIS A C 1
ATOM 631 O O . HIS A 1 84 ? -23.31687 19.29357 -9.13986 1.000 38.96639 84 HIS A O 1
ATOM 638 N N . HIS A 1 85 ? -24.20694 21.36284 -9.38087 1.000 38.60984 85 HIS A N 1
ATOM 639 C CA . HIS A 1 85 ? -24.33244 21.61139 -7.94757 1.000 37.89311 85 HIS A CA 1
ATOM 640 C C . HIS A 1 85 ? -25.18242 20.58247 -7.22172 1.000 41.93052 85 HIS A C 1
ATOM 641 O O . HIS A 1 85 ? -25.07979 20.48861 -5.99391 1.000 46.37228 85 HIS A O 1
ATOM 648 N N . GLY A 1 86 ? -26.02890 19.83279 -7.92681 1.000 36.80580 86 GLY A N 1
ATOM 649 C CA . GLY A 1 86 ? -26.87553 18.87503 -7.24817 1.000 38.23602 86 GLY A CA 1
ATOM 650 C C . GLY A 1 86 ? -26.31154 17.48097 -7.06830 1.000 44.92164 86 GLY A C 1
ATOM 651 O O . GLY A 1 86 ? -27.00101 16.61429 -6.52442 1.000 39.29372 86 GLY A O 1
ATOM 652 N N . GLN A 1 87 ? -25.06604 17.23056 -7.46566 1.000 37.38338 87 GLN A N 1
ATOM 653 C CA . GLN A 1 87 ? -24.58752 15.85883 -7.58082 1.000 38.58438 87 GLN A CA 1
ATOM 654 C C . GLN A 1 87 ? -23.91779 15.31571 -6.32568 1.000 44.75520 87 GLN A C 1
ATOM 655 O O . GLN A 1 87 ? -23.83213 14.09477 -6.17438 1.000 43.14024 87 GLN A O 1
ATOM 661 N N . LEU A 1 88 ? -23.42542 16.17081 -5.43133 1.000 39.33647 88 LEU A N 1
ATOM 662 C CA . LEU A 1 88 ? -22.75384 15.70940 -4.21785 1.000 37.52204 88 LEU A CA 1
ATOM 663 C C . LEU A 1 88 ? -23.77076 15.67590 -3.08759 1.000 41.06828 88 LEU A C 1
ATOM 664 O O . LEU A 1 88 ? -23.85400 16.57968 -2.26313 1.000 46.34574 88 LEU A O 1
ATOM 669 N N . LYS A 1 89 ? -24.56780 14.61987 -3.06067 1.000 49.48207 89 LYS A N 1
ATOM 670 C CA . LYS A 1 89 ? -25.50739 14.42230 -1.96771 1.000 49.90583 89 LYS A CA 1
ATOM 671 C C . LYS A 1 89 ? -24.85147 13.50554 -0.94823 1.000 50.53212 89 LYS A C 1
ATOM 672 O O . LYS A 1 89 ? -24.30590 12.45873 -1.31071 1.000 54.65170 89 LYS A O 1
ATOM 678 N N . GLU A 1 90 ? -24.85429 13.91797 0.31450 1.000 47.10717 90 GLU A N 1
ATOM 679 C CA . GLU A 1 90 ? -24.33063 13.00799 1.31372 1.000 51.10719 90 GLU A CA 1
ATOM 680 C C . GLU A 1 90 ? -25.42390 12.02756 1.7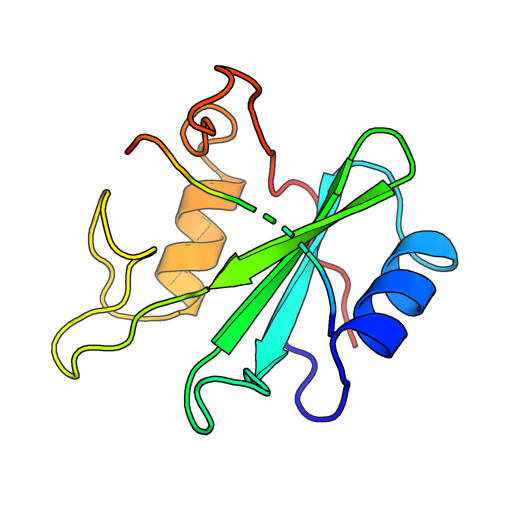3597 1.000 54.91564 90 GLU A C 1
ATOM 681 O O . GLU A 1 90 ? -26.59536 12.17609 1.38099 1.000 50.56476 90 GLU A O 1
ATOM 687 N N . LYS A 1 91 ? -25.02423 10.98758 2.47507 1.000 61.79764 91 LYS A N 1
ATOM 688 C CA . LYS A 1 91 ? -25.99272 9.97602 2.89170 1.000 59.50280 91 LYS A CA 1
ATOM 689 C C . LYS A 1 91 ? -27.18034 10.60194 3.62212 1.000 65.91406 91 LYS A C 1
ATOM 690 O O . LYS A 1 91 ? -28.31791 10.14699 3.44719 1.000 65.93756 91 LYS A O 1
ATOM 696 N N . ASN A 1 92 ? -26.94121 11.66839 4.40481 1.000 62.35417 92 ASN A N 1
ATOM 697 C CA . ASN A 1 92 ? -28.02316 12.41881 5.04523 1.000 61.84686 92 ASN A CA 1
ATOM 698 C C . ASN A 1 92 ? -29.10094 12.83498 4.05538 1.000 61.45449 92 ASN A C 1
ATOM 699 O O . ASN A 1 92 ? -30.26845 12.96756 4.43260 1.000 55.34755 92 ASN A O 1
ATOM 704 N N . GLY A 1 93 ? -28.73300 13.03361 2.78896 1.000 61.94792 93 GLY A N 1
ATOM 705 C CA . GLY A 1 93 ? -29.59633 13.63107 1.79388 1.000 50.12736 93 GLY A CA 1
ATOM 706 C C . GLY A 1 93 ? -29.28540 15.08495 1.52480 1.000 47.82113 93 GLY A C 1
ATOM 707 O O . GLY A 1 93 ? -29.82699 15.65993 0.56850 1.000 45.09300 93 GLY A O 1
ATOM 708 N N . ASP A 1 94 ? -28.43000 15.68608 2.34649 1.000 51.63239 94 ASP A N 1
ATOM 709 C CA . ASP A 1 94 ? -28.04615 17.08272 2.19624 1.000 53.92643 94 ASP A CA 1
ATOM 710 C C . ASP A 1 94 ? -27.03726 17.24509 1.06484 1.000 40.62221 94 ASP A C 1
ATOM 711 O O . ASP A 1 94 ? -26.07826 16.47594 0.94784 1.000 45.66159 94 ASP A O 1
ATOM 716 N N . VAL A 1 95 ? -27.26221 18.24790 0.23292 1.000 47.80525 95 VAL A N 1
ATOM 717 C CA . VAL A 1 95 ? -26.36084 18.54944 -0.87243 1.000 38.95287 95 VAL A CA 1
ATOM 718 C C . VAL A 1 95 ? -25.16769 19.33356 -0.33973 1.000 48.60789 95 VAL A C 1
ATOM 719 O O . VAL A 1 95 ? -25.26856 20.06086 0.65575 1.000 45.66546 95 VAL A O 1
ATOM 723 N N . ILE A 1 96 ? -24.00928 19.14716 -0.97004 1.000 40.37318 96 ILE A N 1
ATOM 724 C CA . ILE A 1 96 ? -22.81789 19.92645 -0.67415 1.000 32.74043 96 ILE A CA 1
ATOM 725 C C . ILE A 1 96 ? -22.32888 20.49235 -2.00061 1.000 34.24519 96 ILE A C 1
ATOM 726 O O . ILE A 1 96 ? -22.06670 19.74064 -2.94745 1.000 36.70995 96 ILE A O 1
ATOM 731 N N . GLU A 1 97 ? -22.28599 21.81040 -2.09705 1.000 29.38461 97 GLU A N 1
ATOM 732 C CA . GLU A 1 97 ? -22.14825 22.49777 -3.37350 1.000 29.62995 97 GLU A CA 1
ATOM 733 C C . GLU A 1 97 ? -20.75868 23.10401 -3.49131 1.000 31.05500 97 GLU A C 1
ATOM 734 O O . GLU A 1 97 ? -20.35884 23.92187 -2.65449 1.000 28.76881 97 GLU A O 1
ATOM 740 N N . LEU A 1 98 ? -20.03057 22.71736 -4.53313 1.000 24.80200 98 LEU A N 1
ATOM 741 C CA . LEU A 1 98 ? -18.81761 23.43426 -4.92313 1.000 33.28004 98 LEU A CA 1
ATOM 742 C C . LEU A 1 98 ? -19.23031 24.62222 -5.77986 1.000 31.95409 98 LEU A C 1
ATOM 743 O O . LEU A 1 98 ? -19.62249 24.44317 -6.93436 1.000 34.33315 98 LEU A O 1
ATOM 748 N N . LYS A 1 99 ? -19.15282 25.84074 -5.24146 1.000 30.32377 99 LYS A N 1
ATOM 749 C CA . LYS A 1 99 ? -19.58053 27.00228 -6.00978 1.000 27.99877 99 LYS A CA 1
ATOM 750 C C . LYS A 1 99 ? -18.41884 27.88894 -6.43418 1.000 31.36215 99 LYS A C 1
ATOM 751 O O . LYS A 1 99 ? -18.25766 28.14874 -7.62913 1.000 27.65360 99 LYS A O 1
ATOM 757 N N . TYR A 1 100 ? -17.59361 28.34460 -5.49749 1.000 22.68480 100 TYR A N 1
ATOM 758 C CA . TYR A 1 100 ? -16.60181 29.38447 -5.77917 1.000 24.41195 100 TYR A CA 1
ATOM 759 C C . TYR A 1 100 ? -15.19652 28.92751 -5.40068 1.000 27.60963 100 TYR A C 1
ATOM 760 O O . TYR A 1 100 ? -14.88691 28.83067 -4.19578 1.000 24.55113 100 TYR A O 1
ATOM 769 N N . PRO A 1 101 ? -14.31550 28.63177 -6.36256 1.000 24.69914 101 PRO A N 1
ATOM 770 C CA . PRO A 1 101 ? -12.94138 28.24913 -6.00281 1.000 24.99099 101 PRO A CA 1
ATOM 771 C C . PRO A 1 101 ? -12.23917 29.37611 -5.26497 1.000 28.52267 101 PRO A C 1
ATOM 772 O O . PRO A 1 101 ? -12.31789 30.54421 -5.65152 1.000 24.97767 101 PRO A O 1
ATOM 776 N N . LEU A 1 102 ? -11.56777 29.02031 -4.17770 1.000 25.12938 102 LEU A N 1
ATOM 777 C CA . LEU A 1 102 ? -10.78997 29.97577 -3.40113 1.000 21.83771 102 LEU A CA 1
ATOM 778 C C . LEU A 1 102 ? -9.34012 29.90478 -3.87253 1.000 33.07966 102 LEU A C 1
ATOM 779 O O . LEU A 1 102 ? -8.65792 28.90124 -3.64189 1.000 31.32036 102 LEU A O 1
ATOM 784 N N . ASN A 1 103 ? -8.86874 30.96925 -4.52350 1.000 33.09155 103 ASN A N 1
ATOM 785 C CA . ASN A 1 103 ? -7.52234 31.00161 -5.08200 1.000 33.77107 103 ASN A CA 1
ATOM 786 C C . ASN A 1 103 ? -6.47436 31.08081 -3.96735 1.000 42.80069 103 ASN A C 1
ATOM 787 O O . ASN A 1 103 ? -6.75950 31.49098 -2.83788 1.000 41.78623 103 ASN A O 1
ATOM 792 N N . CYS A 1 104 ? -5.24106 30.69924 -4.30235 1.000 40.24121 104 CYS A N 1
ATOM 793 C CA . CYS A 1 104 ? -4.12572 30.74720 -3.34716 1.000 45.93743 104 CYS A CA 1
ATOM 794 C C . CYS A 1 104 ? -3.71716 32.15383 -2.90222 1.000 47.41441 104 CYS A C 1
ATOM 795 O O . CYS A 1 104 ? -3.63298 33.06776 -3.71521 1.000 47.14289 104 CYS A O 1
ATOM 798 N N . GLN B 2 12 ? -7.60032 16.23764 13.43922 1.000 63.86773 2 GLN B N 1
ATOM 799 C CA . GLN B 2 12 ? -8.23794 15.41205 12.41427 1.000 58.01975 2 GLN B CA 1
ATOM 800 C C . GLN B 2 12 ? -9.66035 15.91817 12.15157 1.000 64.40149 2 GLN B C 1
ATOM 801 O O . GLN B 2 12 ? -10.53622 15.85039 13.02739 1.000 60.26706 2 GLN B O 1
ATOM 807 N N . VAL B 2 13 ? -9.87815 16.42023 10.93432 1.000 58.19179 3 VAL B N 1
ATOM 808 C CA . VAL B 2 13 ? -11.11863 17.09749 10.57405 1.000 50.12010 3 VAL B CA 1
ATOM 809 C C . VAL B 2 13 ? -12.19331 16.08904 10.18620 1.000 51.97354 3 VAL B C 1
ATOM 810 O O . VAL B 2 13 ? -11.91945 14.89291 10.03140 1.000 53.16722 3 VAL B O 1
ATOM 814 N N . GLU B 2 14 ? -13.41819 16.57312 10.01045 1.000 55.47692 4 GLU B N 1
ATOM 815 C CA . GLU B 2 14 ? -14.55082 15.73321 9.63326 1.000 58.11737 4 GLU B CA 1
ATOM 816 C C . GLU B 2 14 ? -14.64202 15.50502 8.12193 1.000 50.99866 4 GLU B C 1
ATOM 817 O O . GLU B 2 14 ? -14.53590 16.44897 7.32876 1.000 49.17698 4 GLU B O 1
ATOM 839 N N . LEU B 2 16 ? -17.08474 13.83915 4.98129 1.000 44.06873 6 LEU B N 1
ATOM 840 C CA . LEU B 2 16 ? -18.45810 13.46506 4.64451 1.000 46.74050 6 LEU B CA 1
ATOM 841 C C . LEU B 2 16 ? -18.58512 12.05978 4.07008 1.000 51.12898 6 LEU B C 1
ATOM 842 O O . LEU B 2 16 ? -17.66935 11.57035 3.41113 1.000 48.79610 6 LEU B O 1
ATOM 847 N N . ASP B 2 17 ? -19.74344 11.43577 4.29616 1.000 59.02958 7 ASP B N 1
ATOM 848 C CA . ASP B 2 17 ? -20.09233 10.14755 3.70096 1.000 55.35895 7 ASP B CA 1
ATOM 849 C C . ASP B 2 17 ? -21.09969 10.40732 2.59415 1.000 53.10552 7 ASP B C 1
ATOM 850 O O . ASP B 2 17 ? -22.25057 10.76094 2.86443 1.000 53.87149 7 ASP B O 1
ATOM 855 N N . LEU B 2 18 ? -20.67265 10.21630 1.35534 1.000 54.29149 8 LEU B N 1
ATOM 856 C CA . LEU B 2 18 ? -21.45688 10.60934 0.19835 1.000 48.38299 8 LEU B CA 1
ATOM 857 C C . LEU B 2 18 ? -22.23684 9.42218 -0.34371 1.000 56.40029 8 LEU B C 1
ATOM 858 O O . LEU B 2 18 ? -21.77489 8.27859 -0.30710 1.000 53.22268 8 LEU B O 1
ATOM 863 N N . ASP B 2 19 ? -23.42874 9.70841 -0.84371 1.000 46.21670 9 ASP B N 1
ATOM 864 C CA . ASP B 2 19 ? -24.25424 8.72684 -1.52950 1.000 55.88884 9 ASP B CA 1
ATOM 865 C C . ASP B 2 19 ? -24.22701 9.07345 -3.01538 1.000 55.34387 9 ASP B C 1
ATOM 866 O O . ASP B 2 19 ? -24.98923 9.92614 -3.47897 1.000 56.67732 9 ASP B O 1
ATOM 871 N N . LEU B 2 20 ? -23.35843 8.40285 -3.76364 1.000 58.46431 10 LEU B N 1
ATOM 872 C CA . LEU B 2 20 ? -23.19674 8.69761 -5.18442 1.000 44.00285 10 LEU B CA 1
ATOM 873 C C . LEU B 2 20 ? -23.53774 7.49161 -6.05035 1.000 44.64026 10 LEU B C 1
AT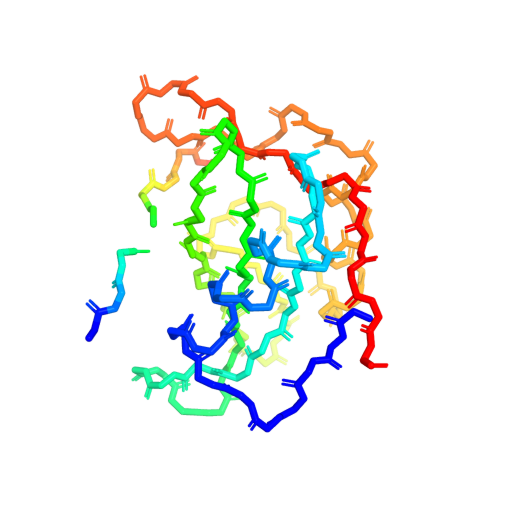OM 874 O O . LEU B 2 20 ? -23.56896 6.35947 -5.56656 1.000 54.99498 10 LEU B O 1
#

Foldseek 3Di:
DEDEDDDLVRQFVCCLPPHDQLEKYKYADPVDGPFIKMWHHHPSGIDIFTWDDPVQFIDRVDDDTHRDPVVVLVVQCVVQAPQQDPVRDTGGNHHYDDD/DDDDDDDD

Nearest PDB structures (foldseek):
  6roz-assembly2_C  TM=9.881E-01  e=3.195E-20  Homo sapiens
  5x7b-assembly1_A  TM=9.908E-01  e=9.273E-20  Homo sapiens
  5df6-assembly1_A  TM=9.762E-01  e=8.676E-20  Homo sapiens
  5x94-assembly2_B  TM=9.887E-01  e=1.245E-18  Homo sapiens
  5x94-assembly1_A  TM=9.894E-01  e=3.612E-18  Homo sapiens

Organism: Homo sapiens (NCBI:txid9606)